Protein AF-A0A2V9MBX3-F1 (afdb_monomer_lite)

Sequence (116 aa):
MAQDSFNRALDRGRSTFDRPHRFSTNFVYELPYYRSQAGLAGHALGGWQVSSFLTLQSGSPFSALNGSDPAGVLAGIDGLVGNSIRPNVNTSLDLSHMSLEEILAAGGRSLFSTLP

pLDDT: mean 80.71, std 8.73, range [48.0, 95.44]

Structure (mmCIF, N/CA/C/O backbone):
data_AF-A0A2V9MBX3-F1
#
_entry.id   AF-A0A2V9MBX3-F1
#
loop_
_atom_site.group_PDB
_atom_site.id
_atom_site.type_symbol
_atom_site.label_atom_id
_atom_site.label_alt_id
_atom_site.label_comp_id
_atom_site.label_asym_id
_atom_site.label_entity_id
_atom_site.label_seq_id
_atom_site.pdbx_PDB_ins_code
_atom_site.Cartn_x
_atom_site.Cartn_y
_atom_site.Cartn_z
_atom_site.occupancy
_atom_site.B_iso_or_equiv
_atom_site.auth_seq_id
_atom_site.auth_comp_id
_atom_site.auth_asym_id
_atom_site.auth_atom_id
_atom_site.pdbx_PDB_model_num
ATOM 1 N N . MET A 1 1 ? 0.156 5.137 -15.628 1.00 51.34 1 MET A N 1
ATOM 2 C CA . MET A 1 1 ? 1.494 5.271 -16.241 1.00 51.34 1 MET A CA 1
ATOM 3 C C . MET A 1 1 ? 1.701 4.012 -17.049 1.00 51.34 1 MET A C 1
ATOM 5 O O . MET A 1 1 ? 1.445 2.950 -16.486 1.00 51.34 1 MET A O 1
ATOM 9 N N . ALA A 1 2 ? 2.057 4.129 -18.323 1.00 57.81 2 ALA A N 1
ATOM 10 C CA . ALA A 1 2 ? 2.312 2.961 -19.153 1.00 57.81 2 ALA A CA 1
ATOM 11 C C . ALA A 1 2 ? 3.620 2.276 -18.709 1.00 57.81 2 ALA A C 1
ATOM 13 O O . ALA A 1 2 ? 4.579 2.974 -18.383 1.00 57.81 2 ALA A O 1
ATOM 14 N N . GLN A 1 3 ? 3.636 0.946 -18.604 1.00 66.94 3 GLN A N 1
ATOM 15 C CA . GLN A 1 3 ? 4.838 0.135 -18.389 1.00 66.94 3 GLN A CA 1
ATOM 16 C C . GLN A 1 3 ? 5.648 -0.006 -19.676 1.00 66.94 3 GLN A C 1
ATOM 18 O O . GLN A 1 3 ? 6.870 0.009 -19.614 1.00 66.94 3 GLN A O 1
ATOM 23 N N . ASP A 1 4 ? 4.969 -0.125 -20.815 1.00 69.69 4 ASP A N 1
ATOM 24 C CA . ASP A 1 4 ? 5.580 -0.235 -22.135 1.00 69.69 4 ASP A CA 1
ATOM 25 C C . ASP A 1 4 ? 4.748 0.584 -23.128 1.00 69.69 4 ASP A C 1
ATOM 27 O O . ASP A 1 4 ? 3.585 0.272 -23.397 1.00 69.69 4 ASP A O 1
ATOM 31 N N . SER A 1 5 ? 5.349 1.639 -23.682 1.00 72.19 5 SER A N 1
ATOM 32 C CA . SER A 1 5 ? 4.705 2.520 -24.663 1.00 72.19 5 SER A CA 1
ATOM 33 C C . SER A 1 5 ? 4.269 1.783 -25.934 1.00 72.19 5 SER A C 1
ATOM 35 O O . SER A 1 5 ? 3.356 2.242 -26.623 1.00 72.19 5 SER A O 1
ATOM 37 N N . PHE A 1 6 ? 4.887 0.638 -26.228 1.00 75.75 6 PHE A N 1
ATOM 38 C CA . PHE A 1 6 ? 4.607 -0.186 -27.397 1.00 75.75 6 PHE A CA 1
ATOM 39 C C . PHE A 1 6 ? 3.660 -1.355 -27.083 1.00 75.75 6 PHE A C 1
ATOM 41 O O . PHE A 1 6 ? 3.101 -1.954 -28.003 1.00 75.75 6 PHE A O 1
ATOM 48 N N . ASN A 1 7 ? 3.386 -1.645 -25.802 1.00 74.38 7 ASN A N 1
ATOM 49 C CA . ASN A 1 7 ? 2.517 -2.748 -25.390 1.00 74.38 7 ASN A CA 1
ATOM 50 C C . ASN A 1 7 ? 1.523 -2.368 -24.280 1.00 74.38 7 ASN A C 1
ATOM 52 O O . ASN A 1 7 ? 1.705 -2.643 -23.093 1.00 74.38 7 ASN A O 1
ATOM 56 N N . ARG A 1 8 ? 0.357 -1.870 -24.707 1.00 78.00 8 ARG A N 1
ATOM 57 C CA . ARG A 1 8 ? -0.767 -1.507 -23.824 1.00 78.00 8 ARG A CA 1
ATOM 58 C C . ARG A 1 8 ? -1.255 -2.654 -22.930 1.00 78.00 8 ARG A C 1
ATOM 60 O O . ARG A 1 8 ? -1.856 -2.401 -21.886 1.00 78.00 8 ARG A O 1
ATOM 67 N N . ALA A 1 9 ? -1.067 -3.917 -23.318 1.00 80.19 9 ALA A N 1
ATOM 68 C CA . ALA A 1 9 ? -1.544 -5.036 -22.505 1.00 80.19 9 ALA A CA 1
ATOM 69 C C . ALA A 1 9 ? -0.814 -5.129 -21.152 1.00 80.19 9 ALA A C 1
ATOM 71 O O . ALA A 1 9 ? -1.399 -5.655 -20.199 1.00 80.19 9 ALA A O 1
ATOM 72 N N . LEU A 1 10 ? 0.405 -4.579 -21.070 1.00 73.75 10 LEU A N 1
ATOM 73 C CA . LEU A 1 10 ? 1.257 -4.546 -19.879 1.00 73.75 10 LEU A CA 1
ATOM 74 C C . LEU A 1 10 ? 0.928 -3.388 -18.920 1.00 73.75 10 LEU A C 1
ATOM 76 O O . LEU A 1 10 ? 1.378 -3.380 -17.778 1.00 73.75 10 LEU A O 1
ATOM 80 N N . ASP A 1 11 ? 0.056 -2.459 -19.315 1.00 76.12 11 ASP A N 1
ATOM 81 C CA . ASP A 1 11 ? -0.295 -1.276 -18.512 1.00 76.12 11 ASP A CA 1
ATOM 82 C C . ASP A 1 11 ? -1.337 -1.542 -17.419 1.00 76.12 11 ASP A C 1
ATOM 84 O O . ASP A 1 11 ? -1.882 -0.619 -16.806 1.00 76.12 11 ASP A O 1
ATOM 88 N N . ARG A 1 12 ? -1.646 -2.812 -17.157 1.00 78.25 12 ARG A N 1
ATOM 89 C CA . ARG A 1 12 ? -2.604 -3.193 -16.122 1.00 78.25 12 ARG A CA 1
ATOM 90 C C . ARG A 1 12 ? -1.899 -3.317 -14.778 1.00 78.25 12 ARG A C 1
ATOM 92 O O . ARG A 1 12 ? -0.894 -4.004 -14.637 1.00 78.25 12 ARG A O 1
ATOM 99 N N . GLY A 1 13 ? -2.469 -2.679 -13.764 1.00 78.62 13 GLY A N 1
ATOM 100 C CA . GLY A 1 13 ? -1.993 -2.754 -12.389 1.00 78.62 13 GLY A CA 1
ATOM 101 C C . GLY A 1 13 ? -3.151 -2.677 -11.406 1.00 78.62 13 GLY A C 1
ATOM 102 O O . GLY A 1 13 ? -4.266 -2.291 -11.765 1.00 78.62 13 GLY A O 1
ATOM 103 N N . ARG A 1 14 ? -2.887 -3.046 -10.150 1.00 79.94 14 ARG A N 1
ATOM 104 C CA . ARG A 1 14 ? -3.854 -2.838 -9.071 1.00 79.94 14 ARG A CA 1
ATOM 105 C C . ARG A 1 14 ? -4.087 -1.342 -8.881 1.00 79.94 14 ARG A C 1
ATOM 107 O O . ARG A 1 14 ? -3.144 -0.552 -8.881 1.00 79.94 14 ARG A O 1
ATOM 114 N N . SER A 1 15 ? -5.353 -0.971 -8.727 1.00 80.12 15 SER A N 1
ATOM 115 C CA . SER A 1 15 ? -5.744 0.410 -8.455 1.00 80.12 15 SER A CA 1
ATOM 116 C C . SER A 1 15 ? -5.121 0.895 -7.145 1.00 80.12 15 SER A C 1
ATOM 118 O O . SER A 1 15 ? -5.012 0.138 -6.185 1.00 80.12 15 SER A O 1
ATOM 120 N N . THR A 1 16 ? -4.775 2.177 -7.057 1.00 77.25 16 THR A N 1
ATOM 121 C CA . THR A 1 16 ? -4.289 2.800 -5.811 1.00 77.25 16 THR A CA 1
ATOM 122 C C . THR A 1 16 ? -5.351 2.797 -4.700 1.00 77.25 16 THR A C 1
ATOM 124 O O . THR A 1 16 ? -5.028 2.911 -3.516 1.00 77.25 16 THR A O 1
ATOM 127 N N . PHE A 1 17 ? -6.623 2.636 -5.075 1.00 79.06 17 PHE A N 1
ATOM 128 C CA . PHE A 1 17 ? -7.751 2.494 -4.151 1.00 79.06 17 PHE A CA 1
ATOM 129 C C . PHE A 1 17 ? -7.997 1.052 -3.707 1.00 79.06 17 PHE A C 1
ATOM 131 O O . PHE A 1 17 ? -8.850 0.811 -2.856 1.00 79.06 17 PHE A O 1
ATOM 138 N N . ASP A 1 18 ? -7.259 0.094 -4.261 1.00 82.56 18 ASP A N 1
ATOM 139 C CA . ASP A 1 18 ? -7.333 -1.289 -3.825 1.00 82.56 18 ASP A CA 1
ATOM 140 C C . ASP A 1 18 ? -6.690 -1.425 -2.438 1.00 82.56 18 ASP A C 1
ATOM 142 O O . ASP A 1 18 ? -5.506 -1.144 -2.239 1.00 82.56 18 ASP A O 1
ATOM 146 N N . ARG A 1 19 ? -7.496 -1.827 -1.457 1.00 84.81 19 ARG A N 1
ATOM 147 C CA . ARG A 1 19 ? -7.072 -2.094 -0.080 1.00 84.81 19 ARG A CA 1
ATOM 148 C C . ARG A 1 19 ? -7.436 -3.541 0.243 1.00 84.81 19 ARG A C 1
ATOM 150 O O . ARG A 1 19 ? -8.551 -3.794 0.703 1.00 84.81 19 ARG A O 1
ATOM 157 N N . PRO A 1 20 ? -6.539 -4.505 -0.024 1.00 82.69 20 PRO A N 1
ATOM 158 C CA . PRO A 1 20 ? -6.817 -5.900 0.284 1.00 82.69 20 PRO A CA 1
ATOM 159 C C . PRO A 1 20 ? -6.919 -6.106 1.803 1.00 82.69 20 PRO A C 1
ATOM 161 O O . PRO A 1 20 ? -6.276 -5.403 2.579 1.00 82.69 20 PRO A O 1
ATOM 164 N N . HIS A 1 21 ? -7.729 -7.077 2.228 1.00 85.12 21 HIS A N 1
ATOM 165 C CA . HIS A 1 21 ? -7.900 -7.485 3.632 1.00 85.12 21 HIS A CA 1
ATOM 166 C C . HIS A 1 21 ? -8.121 -6.307 4.592 1.00 85.12 21 HIS A C 1
ATOM 168 O O . HIS A 1 21 ? -7.209 -5.865 5.294 1.00 85.12 21 HIS A O 1
ATOM 174 N N . ARG A 1 22 ? -9.355 -5.799 4.623 1.00 90.69 22 ARG A N 1
ATOM 175 C CA . ARG A 1 22 ? -9.790 -4.788 5.587 1.00 90.69 22 ARG A CA 1
ATOM 176 C C . ARG A 1 22 ? -10.728 -5.427 6.601 1.00 90.69 22 ARG A C 1
ATOM 178 O O . ARG A 1 22 ? -11.813 -5.876 6.248 1.00 90.69 22 ARG A O 1
ATOM 185 N N . PHE A 1 23 ? -10.312 -5.422 7.858 1.00 91.62 23 PHE A N 1
ATOM 186 C CA . PHE A 1 23 ? -11.119 -5.828 8.995 1.00 91.62 23 PHE A CA 1
ATOM 187 C C . PHE A 1 23 ? -11.409 -4.602 9.857 1.00 91.62 23 PHE A C 1
ATOM 189 O O . PHE A 1 23 ? -10.498 -3.876 10.255 1.00 91.62 23 PHE A O 1
ATOM 196 N N . SER A 1 24 ? -12.685 -4.351 10.126 1.00 94.44 24 SER A N 1
ATOM 197 C CA . SER A 1 24 ? -13.121 -3.261 10.992 1.00 94.44 24 SER A CA 1
ATOM 198 C C . SER A 1 24 ? -14.078 -3.823 12.025 1.00 94.44 24 SER A C 1
ATOM 200 O O . SER A 1 24 ? -15.012 -4.542 11.675 1.00 94.44 24 SER A O 1
ATOM 202 N N . THR A 1 25 ? -13.816 -3.521 13.292 1.00 94.12 25 THR A N 1
ATOM 203 C CA . THR A 1 25 ? -14.637 -3.972 14.409 1.00 94.12 25 THR A CA 1
ATOM 204 C C . THR A 1 25 ? -14.877 -2.837 15.391 1.00 94.12 25 THR A C 1
ATOM 206 O O . THR A 1 25 ? -14.033 -1.954 15.590 1.00 94.12 25 THR A O 1
ATOM 209 N N . ASN A 1 26 ? -16.054 -2.873 15.998 1.00 95.44 26 ASN A N 1
ATOM 210 C CA . ASN A 1 26 ? -16.478 -1.955 17.031 1.00 95.44 26 ASN A CA 1
ATOM 211 C C . ASN A 1 26 ? -16.978 -2.778 18.216 1.00 95.44 26 ASN A C 1
ATOM 213 O O . ASN A 1 26 ? -17.790 -3.686 18.048 1.00 95.44 26 ASN A O 1
ATOM 217 N N . PHE A 1 27 ? -16.461 -2.470 19.398 1.00 92.69 27 PHE A N 1
ATOM 218 C CA . PHE A 1 27 ? -16.848 -3.120 20.637 1.00 92.69 27 PHE A CA 1
ATOM 219 C C . PHE A 1 27 ? -17.398 -2.071 21.582 1.00 92.69 27 PHE A C 1
ATOM 221 O O . PHE A 1 27 ? -16.746 -1.063 21.851 1.00 92.69 27 PHE A O 1
ATOM 228 N N . VAL A 1 28 ? -18.585 -2.340 22.106 1.00 93.44 28 VAL A N 1
ATOM 229 C CA . VAL A 1 28 ? -19.197 -1.554 23.167 1.00 93.44 28 VAL A CA 1
ATOM 230 C C . VAL A 1 28 ? -19.527 -2.510 24.297 1.00 93.44 28 VAL A C 1
ATOM 232 O O . VAL A 1 28 ? -20.240 -3.491 24.094 1.00 93.44 28 VAL A O 1
ATOM 235 N N . TYR A 1 29 ? -18.976 -2.239 25.475 1.00 90.31 29 TYR A N 1
ATOM 236 C CA . TYR A 1 29 ? -19.223 -3.023 26.672 1.00 90.31 29 TYR A CA 1
ATOM 237 C C . TYR A 1 29 ? -19.657 -2.114 27.815 1.00 90.31 29 TYR A C 1
ATOM 239 O O . TYR A 1 29 ? -18.906 -1.255 28.280 1.00 90.31 29 TYR A O 1
ATOM 247 N N . GLU A 1 30 ? -20.882 -2.325 28.276 1.00 89.31 30 GLU A N 1
ATOM 248 C CA . GLU A 1 30 ? -21.408 -1.696 29.480 1.00 89.31 30 GLU A CA 1
ATOM 249 C C . GLU A 1 30 ? -20.972 -2.506 30.699 1.00 89.31 30 GLU A C 1
ATOM 251 O O . GLU A 1 30 ? -21.251 -3.707 30.796 1.00 89.31 30 GLU A O 1
ATOM 256 N N . LEU A 1 31 ? -20.295 -1.861 31.651 1.00 87.44 31 LEU A N 1
ATOM 257 C CA . LEU A 1 31 ? -19.870 -2.556 32.858 1.00 87.44 31 LEU A CA 1
ATOM 258 C C . LEU A 1 31 ? -21.100 -2.995 33.678 1.00 87.44 31 LEU A C 1
ATOM 260 O O . LEU A 1 31 ? -22.027 -2.212 33.889 1.00 87.44 31 LEU A O 1
ATOM 264 N N . PRO A 1 32 ? -21.134 -4.242 34.186 1.00 79.00 32 PRO A N 1
ATOM 265 C CA . PRO A 1 32 ? -22.294 -4.762 34.910 1.00 79.00 32 PRO A CA 1
ATOM 266 C C . PRO A 1 32 ? -22.403 -4.258 36.361 1.00 79.00 32 PRO A C 1
ATOM 268 O O . PRO A 1 32 ? -23.340 -4.631 37.065 1.00 79.00 32 PRO A O 1
ATOM 271 N N . TYR A 1 33 ? -21.471 -3.425 36.828 1.00 82.94 33 TYR A N 1
ATOM 272 C CA . TYR A 1 33 ? -21.421 -2.956 38.213 1.00 82.94 33 TYR A CA 1
ATOM 273 C C . TYR A 1 33 ? -22.332 -1.743 38.444 1.00 82.94 33 TYR A C 1
ATOM 275 O O . TYR A 1 33 ? -22.464 -0.877 37.584 1.00 82.94 33 TYR A O 1
ATOM 283 N N . TYR A 1 34 ? -22.964 -1.686 39.622 1.00 80.81 34 TYR A N 1
ATOM 284 C CA . TYR A 1 34 ? -23.787 -0.558 40.084 1.00 80.81 34 TYR A CA 1
ATOM 285 C C . TYR A 1 34 ? -24.880 -0.088 39.106 1.00 80.81 34 TYR A C 1
ATOM 287 O O . TYR A 1 34 ? -25.211 1.095 39.057 1.00 80.81 34 TYR A O 1
ATOM 295 N N . ARG A 1 35 ? -25.501 -1.010 38.355 1.00 76.75 35 ARG A N 1
ATOM 296 C CA . ARG A 1 35 ? -26.560 -0.675 37.381 1.00 76.75 35 ARG A CA 1
ATOM 297 C C . ARG A 1 35 ? -27.757 0.065 37.980 1.00 76.75 35 ARG A C 1
ATOM 299 O O . ARG A 1 35 ? -28.330 0.915 37.313 1.00 76.75 35 ARG A O 1
ATOM 306 N N . SER A 1 36 ? -28.125 -0.240 39.225 1.00 81.31 36 SER A N 1
ATOM 307 C CA . SER A 1 36 ? -29.211 0.453 39.934 1.00 81.31 36 SER A CA 1
ATOM 308 C C . SER A 1 36 ? -28.824 1.852 40.423 1.00 81.31 36 SER A C 1
ATOM 310 O O . SER A 1 36 ? -29.689 2.571 40.912 1.00 81.31 36 SER A O 1
ATOM 312 N N . GLN A 1 37 ? -27.536 2.211 40.332 1.00 79.62 37 GLN A N 1
ATOM 313 C CA . GLN A 1 37 ? -26.941 3.466 40.797 1.00 79.62 37 GLN A CA 1
ATOM 314 C C . GLN A 1 37 ? -27.343 3.868 42.227 1.00 79.62 37 GLN A C 1
ATOM 316 O O . GLN A 1 37 ? -27.346 5.042 42.573 1.00 79.62 37 GLN A O 1
ATOM 321 N N . ALA A 1 38 ? -27.679 2.899 43.081 1.00 82.06 38 ALA A N 1
ATOM 322 C CA . ALA A 1 38 ? -28.177 3.183 44.419 1.00 82.06 38 ALA A CA 1
ATOM 323 C C . ALA A 1 38 ? -27.054 3.656 45.361 1.00 82.06 38 ALA A C 1
ATOM 325 O O . ALA A 1 38 ? -25.999 3.025 45.468 1.00 82.06 38 ALA A O 1
ATOM 326 N N . GLY A 1 39 ? -27.317 4.744 46.088 1.00 84.25 39 GLY A N 1
ATOM 327 C CA . GLY A 1 39 ? -26.381 5.338 47.044 1.00 84.25 39 GLY A CA 1
ATOM 328 C C . GLY A 1 39 ? -25.214 6.090 46.3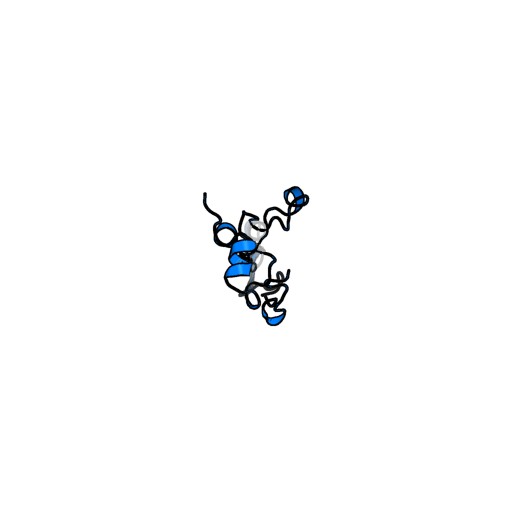89 1.00 84.25 39 GLY A C 1
ATOM 329 O O . GLY A 1 39 ? -25.034 6.089 45.174 1.00 84.25 39 GLY A O 1
ATOM 330 N N . LEU A 1 40 ? -24.390 6.738 47.219 1.00 82.75 40 LEU A N 1
ATOM 331 C CA . LEU A 1 40 ? -23.264 7.577 46.775 1.00 82.75 40 LEU A CA 1
ATOM 332 C C . LEU A 1 40 ? -22.265 6.823 45.880 1.00 82.75 40 LEU A C 1
ATOM 334 O O . LEU A 1 40 ? -21.836 7.346 44.855 1.00 82.75 40 LEU A 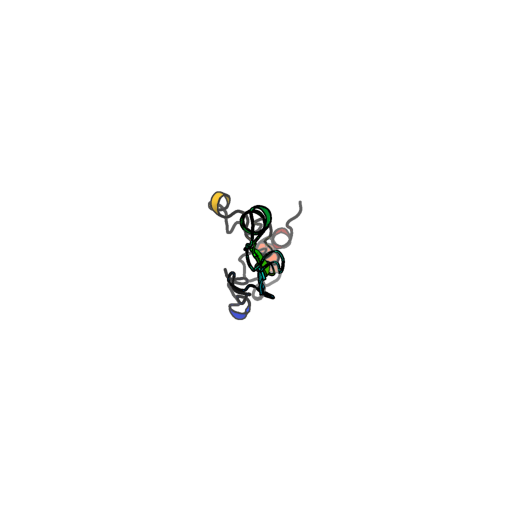O 1
ATOM 338 N N . ALA A 1 41 ? -21.934 5.577 46.232 1.00 80.25 41 ALA A N 1
ATOM 339 C CA . ALA A 1 41 ? -21.034 4.745 45.435 1.00 80.25 41 ALA A CA 1
ATOM 340 C C . ALA A 1 41 ? -21.663 4.304 44.101 1.00 80.25 41 ALA A C 1
ATOM 342 O O . ALA A 1 41 ? -20.970 4.257 43.088 1.00 80.25 41 ALA A O 1
ATOM 343 N N . GLY A 1 42 ? -22.973 4.028 44.080 1.00 80.75 42 GLY A N 1
ATOM 344 C CA . GLY A 1 42 ? -23.682 3.616 42.871 1.00 80.75 42 GLY A CA 1
ATOM 345 C C . GLY A 1 42 ? -23.800 4.728 41.830 1.00 80.75 42 GLY A C 1
ATOM 346 O O . GLY A 1 42 ? -23.660 4.457 40.643 1.00 80.75 42 GLY A O 1
ATOM 347 N N . HIS A 1 43 ? -23.982 5.977 42.263 1.00 81.00 43 HIS A N 1
ATOM 348 C CA . HIS A 1 43 ? -23.973 7.135 41.365 1.00 81.00 43 HIS A CA 1
ATOM 349 C C . HIS A 1 43 ? -22.574 7.492 40.847 1.00 81.00 43 HIS A C 1
ATOM 351 O O . HIS A 1 43 ? -22.444 7.951 39.718 1.00 81.00 43 HIS A O 1
ATOM 357 N N . ALA A 1 44 ? -21.525 7.281 41.646 1.00 81.06 44 ALA A N 1
ATOM 358 C CA . ALA A 1 44 ? -20.152 7.577 41.230 1.00 81.06 44 ALA A CA 1
ATOM 359 C C . ALA A 1 44 ? -19.555 6.499 40.304 1.00 81.06 44 ALA A C 1
ATOM 361 O O . ALA A 1 44 ? -18.760 6.802 39.415 1.00 81.06 44 ALA A O 1
ATOM 362 N N . LEU A 1 45 ? -19.915 5.230 40.517 1.00 82.62 45 LEU A N 1
ATOM 363 C CA . LEU A 1 45 ? -19.302 4.078 39.845 1.00 82.62 45 LEU A CA 1
ATOM 364 C C . LEU A 1 45 ? -20.261 3.316 38.915 1.00 82.62 45 LEU A C 1
ATOM 366 O O . LEU A 1 45 ? -19.867 2.300 38.345 1.00 82.62 45 LEU A O 1
ATOM 370 N N . GLY A 1 46 ? -21.505 3.768 38.759 1.00 86.69 46 GLY A N 1
ATOM 371 C CA . GLY A 1 46 ? -22.496 3.166 37.865 1.00 86.69 46 GLY A CA 1
ATOM 372 C C . GLY A 1 46 ? -22.563 3.840 36.495 1.00 86.69 46 GLY A C 1
ATOM 373 O O . GLY A 1 46 ? -22.173 4.991 36.329 1.00 86.69 46 GLY A O 1
ATOM 374 N N . GLY A 1 47 ? -23.066 3.109 35.496 1.00 84.44 47 GLY A N 1
ATOM 375 C CA . GLY A 1 47 ? -23.306 3.643 34.145 1.00 84.44 47 GLY A CA 1
ATOM 376 C C . GLY A 1 47 ? -22.067 3.766 33.252 1.00 84.44 47 GLY A C 1
ATOM 377 O O . GLY A 1 47 ? -22.145 4.355 32.178 1.00 84.44 47 GLY A O 1
ATOM 378 N N . TRP A 1 48 ? -20.926 3.212 33.665 1.00 88.25 48 TRP A N 1
ATOM 379 C CA . TRP A 1 48 ? -19.714 3.231 32.851 1.00 88.25 48 TRP A CA 1
ATOM 380 C C . TRP A 1 48 ? -19.830 2.308 31.634 1.00 88.25 48 TRP A C 1
ATOM 382 O O . TRP A 1 48 ? -20.222 1.142 31.738 1.00 88.25 48 TRP A O 1
ATOM 392 N N . GLN A 1 49 ? -19.403 2.824 30.485 1.00 89.75 49 GLN A N 1
ATOM 393 C CA . GLN A 1 49 ? -19.327 2.101 29.223 1.00 89.75 49 GLN A CA 1
ATOM 394 C C . GLN A 1 49 ? -17.923 2.246 28.644 1.00 89.75 49 GLN A C 1
ATOM 396 O O . GLN A 1 49 ? -17.387 3.349 28.539 1.00 89.75 49 GLN A O 1
ATOM 401 N N . VAL A 1 50 ? -17.344 1.127 28.222 1.00 91.38 50 VAL A N 1
ATOM 402 C CA . VAL A 1 50 ? -16.087 1.099 27.479 1.00 91.38 50 VAL A CA 1
ATOM 403 C C . VAL A 1 50 ? -16.414 0.865 26.017 1.00 91.38 50 VAL A C 1
ATOM 405 O O . VAL A 1 50 ? -17.111 -0.085 25.667 1.00 91.38 50 VAL A O 1
ATOM 408 N N . SER A 1 51 ? -15.907 1.746 25.162 1.00 93.69 51 SER A N 1
ATOM 409 C CA . SER A 1 51 ? -16.079 1.642 23.716 1.00 93.69 51 SER A CA 1
ATOM 410 C C . SER A 1 51 ? -14.713 1.556 23.050 1.00 93.69 51 SER A C 1
ATOM 412 O O . SER A 1 51 ? -13.764 2.222 23.461 1.00 93.69 51 SER A O 1
ATOM 414 N N . SER A 1 52 ? -14.588 0.714 22.034 1.00 90.94 52 SER A N 1
ATOM 415 C CA . SER A 1 52 ? -13.348 0.517 21.288 1.00 90.94 52 SER A CA 1
ATOM 416 C C . SER A 1 52 ? -13.642 0.378 19.804 1.00 90.94 52 SER A C 1
ATOM 418 O O . SER A 1 52 ? -14.572 -0.318 19.400 1.00 90.94 52 SER A O 1
ATOM 420 N N . PHE A 1 53 ? -12.821 1.027 18.984 1.00 95.12 53 PHE A N 1
ATOM 421 C CA . PHE A 1 53 ? -12.845 0.896 17.534 1.00 95.12 53 PHE A CA 1
ATOM 422 C C . PHE A 1 53 ? -11.477 0.394 17.073 1.00 95.12 53 PHE A C 1
ATOM 424 O O . PHE A 1 53 ? -10.445 0.924 17.481 1.00 95.12 53 PHE A O 1
ATOM 431 N N . LEU A 1 54 ? -11.457 -0.636 16.230 1.00 94.50 54 LEU A N 1
ATOM 432 C CA . LEU A 1 54 ? -10.221 -1.196 15.691 1.00 94.50 54 LEU A CA 1
ATOM 433 C C . LEU A 1 54 ? -10.379 -1.406 14.190 1.00 94.50 54 LEU A C 1
ATOM 435 O O . LEU A 1 54 ? -11.342 -2.019 13.729 1.00 94.50 54 LEU A O 1
ATOM 439 N N . THR A 1 55 ? -9.417 -0.899 13.423 1.00 93.19 55 THR A N 1
ATOM 440 C CA . THR A 1 55 ? -9.334 -1.139 11.981 1.00 93.19 55 THR A CA 1
ATOM 441 C C . THR A 1 55 ? -7.961 -1.689 11.646 1.00 93.19 55 THR A C 1
ATOM 443 O O . THR A 1 55 ? -6.949 -1.033 11.876 1.00 93.19 55 THR A O 1
ATOM 446 N N . LEU A 1 56 ? -7.945 -2.889 11.079 1.00 91.50 56 LEU A N 1
ATOM 447 C CA . LEU A 1 56 ? -6.762 -3.540 10.536 1.00 91.50 56 LEU A CA 1
ATOM 448 C C . LEU A 1 56 ? -6.930 -3.578 9.019 1.00 91.50 56 LEU A C 1
ATOM 450 O O . LEU A 1 56 ? -7.933 -4.079 8.514 1.00 91.50 56 LEU A O 1
ATOM 454 N N . GLN A 1 57 ? -5.981 -3.012 8.282 1.00 90.44 57 GLN A N 1
ATOM 455 C CA . GLN A 1 57 ? -6.036 -2.977 6.823 1.00 90.44 57 GLN A CA 1
ATOM 456 C C . GLN A 1 57 ? -4.655 -3.204 6.225 1.00 90.44 57 GLN A C 1
ATOM 458 O O . GLN A 1 57 ? -3.658 -2.740 6.782 1.00 90.44 57 GLN A O 1
ATOM 463 N N . SER A 1 58 ? -4.599 -3.883 5.079 1.00 88.06 58 SER A N 1
ATOM 464 C CA . SER A 1 58 ? -3.343 -3.990 4.336 1.00 88.06 58 SER A CA 1
ATOM 465 C C . SER A 1 58 ? -2.970 -2.652 3.697 1.00 88.06 58 SER A C 1
ATOM 467 O O . SER A 1 58 ? -3.818 -1.791 3.433 1.00 88.06 58 SER A O 1
ATOM 469 N N . GLY A 1 59 ? -1.675 -2.488 3.427 1.00 81.44 59 GLY A N 1
ATOM 470 C CA . GLY A 1 59 ? -1.140 -1.321 2.732 1.00 81.44 59 GLY A CA 1
ATOM 471 C C . GLY A 1 59 ? -1.643 -1.188 1.291 1.00 81.44 59 GLY A C 1
ATOM 472 O O . GLY A 1 59 ? -2.246 -2.102 0.725 1.00 81.44 59 GLY A O 1
ATOM 473 N N . SER A 1 60 ? -1.397 -0.021 0.691 1.00 83.12 60 SER A N 1
ATOM 474 C CA . SER A 1 60 ? -1.706 0.190 -0.730 1.00 83.12 60 SER A CA 1
ATOM 475 C C . SER A 1 60 ? -0.709 -0.572 -1.584 1.00 83.12 60 SER A C 1
ATOM 477 O O . SER A 1 60 ? 0.477 -0.595 -1.243 1.00 83.12 60 SER A O 1
ATOM 479 N N . PRO A 1 61 ? -1.146 -1.086 -2.740 1.00 80.94 61 PRO A N 1
ATOM 480 C CA . PRO A 1 61 ? -0.231 -1.468 -3.797 1.00 80.94 61 PRO A CA 1
ATOM 481 C C . PRO A 1 61 ? 0.678 -0.284 -4.148 1.00 80.94 61 PRO A C 1
ATOM 483 O O . PRO A 1 61 ? 0.201 0.838 -4.331 1.00 80.94 61 PRO A O 1
ATOM 486 N N . PHE A 1 62 ? 1.979 -0.540 -4.252 1.00 78.31 62 PHE A N 1
ATOM 487 C CA . PHE A 1 62 ? 2.951 0.406 -4.793 1.00 78.31 62 PHE A CA 1
ATOM 488 C C . PHE A 1 62 ? 3.662 -0.224 -5.991 1.00 78.31 62 PHE A C 1
ATOM 490 O O . PHE A 1 62 ? 3.711 -1.445 -6.131 1.00 78.31 62 PHE A O 1
ATOM 497 N N . SER A 1 63 ? 4.179 0.616 -6.884 1.00 78.75 63 SER A N 1
ATOM 498 C CA . SER A 1 63 ? 5.011 0.178 -8.006 1.00 78.75 63 SER A CA 1
ATOM 499 C C . SER A 1 63 ? 6.467 0.468 -7.680 1.00 78.75 63 SER A C 1
ATOM 501 O O . SER A 1 63 ? 6.777 1.571 -7.234 1.00 78.75 63 SER A O 1
ATOM 503 N N . ALA A 1 64 ? 7.350 -0.502 -7.907 1.00 79.50 64 ALA A N 1
ATOM 504 C CA . ALA A 1 64 ? 8.784 -0.269 -7.812 1.00 79.50 64 ALA A CA 1
ATOM 505 C C . ALA A 1 64 ? 9.238 0.654 -8.952 1.00 79.50 64 ALA A C 1
ATOM 507 O O . ALA A 1 64 ? 8.837 0.472 -10.106 1.00 79.50 64 ALA A O 1
ATOM 508 N N . LEU A 1 65 ? 10.065 1.636 -8.608 1.00 80.12 65 LEU A N 1
ATOM 509 C CA . LEU A 1 65 ? 10.653 2.604 -9.528 1.00 80.12 65 LEU A CA 1
ATOM 510 C C . LEU A 1 65 ? 12.178 2.537 -9.408 1.00 80.12 65 LEU A C 1
ATOM 512 O O . LEU A 1 65 ? 12.710 2.257 -8.334 1.00 80.12 65 LEU A O 1
ATOM 516 N N . ASN A 1 66 ? 12.862 2.767 -10.518 1.00 74.44 66 ASN A N 1
ATOM 517 C CA . ASN A 1 66 ? 14.303 2.904 -10.608 1.00 74.44 66 ASN A CA 1
ATOM 518 C C . ASN A 1 66 ? 14.668 4.371 -10.364 1.00 74.44 66 ASN A C 1
ATOM 520 O O . ASN A 1 66 ? 14.201 5.224 -11.103 1.00 74.44 66 ASN A O 1
ATOM 524 N N . GLY A 1 67 ? 15.518 4.653 -9.372 1.00 75.81 67 GLY A N 1
ATOM 525 C CA . GLY A 1 67 ? 15.969 6.010 -9.027 1.00 75.81 67 GLY A CA 1
ATOM 526 C C . GLY A 1 67 ? 16.949 6.648 -10.023 1.00 75.81 67 GLY A C 1
ATOM 527 O O . GLY A 1 67 ? 17.526 7.695 -9.733 1.00 75.81 67 GLY A O 1
ATOM 528 N N . SER A 1 68 ? 17.148 6.028 -11.184 1.00 77.00 68 SER A N 1
ATOM 529 C CA . SER A 1 68 ? 17.960 6.535 -12.289 1.00 77.00 68 SER A CA 1
ATOM 530 C C . SER A 1 68 ? 17.117 6.645 -13.560 1.00 77.00 68 SER A C 1
ATOM 532 O O . SER A 1 68 ? 16.155 5.896 -13.735 1.00 77.00 68 SER A O 1
ATOM 534 N N . ASP A 1 69 ? 17.483 7.578 -14.440 1.00 77.06 69 ASP A N 1
ATOM 535 C CA . ASP A 1 69 ? 16.869 7.764 -15.758 1.00 77.06 69 ASP A CA 1
ATOM 536 C C . ASP A 1 69 ? 17.918 7.610 -16.872 1.00 77.06 69 ASP A C 1
ATOM 538 O O . ASP A 1 69 ? 18.454 8.601 -17.369 1.00 77.06 69 ASP A O 1
ATOM 542 N N . PRO A 1 70 ? 18.257 6.363 -17.253 1.00 73.62 70 PRO A N 1
ATOM 543 C CA . PRO A 1 70 ? 19.279 6.096 -18.266 1.00 73.62 70 PRO A CA 1
ATOM 544 C C . PRO A 1 70 ? 18.887 6.603 -19.659 1.00 73.62 70 PRO A C 1
ATOM 546 O O . PRO A 1 70 ? 19.753 6.922 -20.468 1.00 73.62 70 PRO A O 1
ATOM 549 N N . ALA A 1 71 ? 17.582 6.684 -19.933 1.00 75.12 71 ALA A N 1
ATOM 550 C CA . ALA A 1 71 ? 17.035 7.113 -21.214 1.00 75.12 71 ALA A CA 1
ATOM 551 C C . ALA A 1 71 ? 16.858 8.640 -21.314 1.00 75.12 71 ALA A C 1
ATOM 553 O O . ALA A 1 71 ? 16.514 9.139 -22.386 1.00 75.12 71 ALA A O 1
ATOM 554 N N . GLY A 1 72 ? 17.062 9.380 -20.216 1.00 78.56 72 GLY A N 1
ATOM 555 C CA . GLY A 1 72 ? 16.902 10.835 -20.155 1.00 78.56 72 GLY A CA 1
ATOM 556 C C . GLY A 1 72 ? 15.476 11.320 -20.433 1.00 78.56 72 GLY A C 1
ATOM 557 O O . GLY A 1 72 ? 15.285 12.462 -20.850 1.00 78.56 72 GLY A O 1
ATOM 558 N N . VAL A 1 73 ? 14.46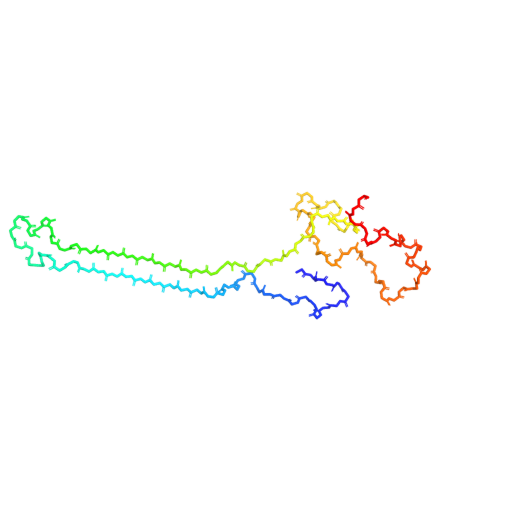7 10.466 -20.245 1.00 77.12 73 VAL A N 1
ATOM 559 C CA . VAL A 1 73 ? 13.063 10.756 -20.591 1.00 77.12 73 VAL A CA 1
ATOM 560 C C . VAL A 1 73 ? 12.450 11.804 -19.657 1.00 77.12 73 VAL A C 1
ATOM 562 O O . VAL A 1 73 ? 11.511 12.504 -20.031 1.00 77.12 73 VAL A O 1
ATOM 565 N N . LEU A 1 74 ? 12.976 11.922 -18.441 1.00 80.25 74 LEU A N 1
ATOM 566 C CA . LEU A 1 74 ? 12.536 12.856 -17.410 1.00 80.25 74 LEU A CA 1
ATOM 567 C C . LEU A 1 74 ? 13.449 14.085 -17.309 1.00 80.25 74 LEU A C 1
ATOM 569 O O . LEU A 1 74 ? 13.234 14.922 -16.431 1.00 80.25 74 LEU A O 1
ATOM 573 N N . ALA A 1 75 ? 14.439 14.227 -18.197 1.00 82.44 75 ALA A N 1
ATOM 574 C CA . ALA A 1 75 ? 15.354 15.362 -18.195 1.00 82.44 75 ALA A CA 1
ATOM 575 C C . ALA A 1 75 ? 14.585 16.694 -18.273 1.00 82.44 75 ALA A C 1
ATOM 577 O O . ALA A 1 75 ? 13.870 16.966 -19.239 1.00 82.44 75 ALA A O 1
ATOM 578 N N . GLY A 1 76 ? 14.729 17.531 -17.241 1.00 83.31 76 GLY A N 1
ATOM 579 C CA . GLY A 1 76 ? 14.058 18.832 -17.149 1.00 83.31 76 GLY A CA 1
ATOM 580 C C . GLY A 1 76 ? 12.737 18.822 -16.372 1.00 83.31 76 GLY A C 1
ATOM 581 O O . GLY A 1 76 ? 12.180 19.890 -16.124 1.00 83.31 76 GLY A O 1
ATOM 582 N N . ILE A 1 77 ? 12.253 17.652 -15.944 1.00 82.88 77 ILE A N 1
ATOM 583 C CA . ILE A 1 77 ? 11.114 17.510 -15.018 1.00 82.88 77 ILE A CA 1
ATOM 584 C C . ILE A 1 77 ? 11.443 16.654 -13.786 1.00 82.88 77 ILE A C 1
ATOM 586 O O . ILE A 1 77 ? 10.632 16.564 -12.864 1.00 82.88 77 ILE A O 1
ATOM 590 N N . ASP A 1 78 ? 12.632 16.058 -13.736 1.00 82.31 78 ASP A N 1
ATOM 591 C CA . ASP A 1 78 ? 13.132 15.174 -12.682 1.00 82.31 78 ASP A CA 1
ATOM 592 C C . ASP A 1 78 ? 13.080 15.811 -11.283 1.00 82.31 78 ASP A C 1
ATOM 594 O O . ASP A 1 78 ? 12.745 15.134 -10.313 1.00 82.31 78 ASP A O 1
ATOM 598 N N . GLY A 1 79 ? 13.270 17.130 -11.170 1.00 80.75 79 GLY A N 1
ATOM 599 C CA . GLY A 1 79 ? 13.113 17.856 -9.903 1.00 80.75 79 GLY A CA 1
ATOM 600 C C . GLY A 1 79 ? 11.685 17.863 -9.331 1.00 80.75 79 GLY A C 1
ATOM 601 O O . GLY A 1 79 ? 11.513 18.070 -8.131 1.00 80.75 79 GLY A O 1
ATOM 602 N N . LEU A 1 80 ? 10.660 17.626 -10.159 1.00 82.75 80 LEU A N 1
ATOM 603 C CA . LEU A 1 80 ? 9.250 17.582 -9.747 1.00 82.75 80 LEU A CA 1
ATOM 604 C C . LEU A 1 80 ? 8.752 16.150 -9.518 1.00 82.75 80 LEU A C 1
ATOM 606 O O . LEU A 1 80 ? 7.959 15.913 -8.608 1.00 82.75 80 LEU A O 1
ATOM 610 N N . VAL A 1 81 ? 9.180 15.205 -10.359 1.00 77.88 81 VAL A N 1
ATOM 611 C CA . VAL A 1 81 ? 8.648 13.829 -10.367 1.00 77.88 81 VAL A CA 1
ATOM 612 C C . VAL A 1 81 ? 9.635 12.775 -9.858 1.00 77.88 81 VAL A C 1
ATOM 614 O O . VAL A 1 81 ? 9.257 11.611 -9.700 1.00 77.88 81 VAL A O 1
ATOM 617 N N . GLY A 1 82 ? 10.882 13.164 -9.581 1.00 78.88 82 GLY A N 1
ATOM 618 C CA . GLY A 1 82 ? 11.995 12.247 -9.350 1.00 78.88 82 GLY A CA 1
ATOM 619 C C . GLY A 1 82 ? 12.320 11.415 -10.591 1.00 78.88 82 GLY A C 1
ATOM 620 O O . GLY A 1 82 ? 11.587 11.415 -11.581 1.00 78.88 82 GLY A O 1
ATOM 621 N N . ASN A 1 83 ? 13.385 10.622 -10.522 1.00 78.12 83 ASN A N 1
ATOM 622 C CA . ASN A 1 83 ? 13.610 9.567 -11.506 1.00 78.12 83 ASN A CA 1
ATOM 623 C C . ASN A 1 83 ? 12.623 8.431 -11.220 1.00 78.12 83 ASN A C 1
ATOM 625 O O . ASN A 1 83 ? 12.916 7.500 -10.482 1.00 78.12 83 ASN A O 1
ATOM 629 N N . SER A 1 84 ? 11.401 8.563 -11.730 1.00 77.19 84 SER A N 1
ATOM 630 C CA . SER A 1 84 ? 10.296 7.620 -11.527 1.00 77.19 84 SER A CA 1
ATOM 631 C C . SER A 1 84 ? 10.159 6.659 -12.716 1.00 77.19 84 SER A C 1
ATOM 633 O O . SER A 1 84 ? 9.060 6.430 -13.228 1.00 77.19 84 SER A O 1
ATOM 635 N N . ILE A 1 85 ? 11.283 6.104 -13.180 1.00 76.56 85 ILE A N 1
ATOM 636 C CA . ILE A 1 85 ? 11.351 5.173 -14.319 1.00 76.56 85 ILE A CA 1
ATOM 637 C C . ILE A 1 85 ? 11.057 3.743 -13.837 1.00 76.56 85 ILE A C 1
ATOM 639 O O . ILE A 1 85 ? 11.317 3.398 -12.687 1.00 76.56 85 ILE A O 1
ATOM 643 N N . ARG A 1 86 ? 10.479 2.871 -14.672 1.00 75.50 86 ARG A N 1
ATOM 644 C CA . ARG A 1 86 ? 10.291 1.452 -14.308 1.00 75.50 86 ARG A CA 1
ATOM 645 C C . ARG A 1 86 ? 11.622 0.692 -14.407 1.00 75.50 86 ARG A C 1
ATOM 647 O O . ARG A 1 86 ? 12.344 0.904 -15.372 1.00 75.50 86 ARG A O 1
ATOM 654 N N . PRO A 1 87 ? 11.923 -0.259 -13.502 1.00 72.50 87 PRO A N 1
ATOM 655 C CA . PRO A 1 87 ? 13.181 -1.012 -13.553 1.00 72.50 87 PRO A CA 1
ATOM 656 C C . PRO A 1 87 ? 13.440 -1.814 -14.838 1.00 72.50 87 PRO A C 1
ATOM 658 O O . PRO A 1 87 ? 14.582 -2.185 -15.073 1.00 72.50 87 PRO A O 1
ATOM 661 N N . ASN A 1 88 ? 12.415 -2.114 -15.648 1.00 73.06 88 ASN A N 1
ATOM 662 C CA . ASN A 1 88 ? 12.588 -2.849 -16.908 1.00 73.06 88 ASN A CA 1
ATOM 663 C C . ASN A 1 88 ? 12.690 -1.948 -18.156 1.00 73.06 88 ASN A C 1
ATOM 665 O O . ASN A 1 88 ? 12.837 -2.483 -19.251 1.00 73.06 88 ASN A O 1
ATOM 669 N N . VAL A 1 89 ? 12.599 -0.621 -18.011 1.00 72.62 89 VAL A N 1
ATOM 670 C CA . VAL A 1 89 ? 12.685 0.330 -19.128 1.00 72.62 89 VAL A CA 1
ATOM 671 C C . VAL A 1 89 ? 14.004 1.081 -19.021 1.00 72.62 89 VAL A C 1
ATOM 673 O O . VAL A 1 89 ? 14.140 1.980 -18.195 1.00 72.62 89 VAL A O 1
ATOM 676 N N . ASN A 1 90 ? 14.967 0.719 -19.870 1.00 75.38 90 ASN A N 1
ATOM 677 C CA . ASN A 1 90 ? 16.269 1.391 -19.926 1.00 75.38 90 ASN A CA 1
ATOM 678 C C . ASN A 1 90 ? 16.431 2.320 -21.141 1.00 75.38 90 ASN A C 1
ATOM 680 O O . ASN A 1 90 ? 17.310 3.174 -21.131 1.00 75.38 90 ASN A O 1
ATOM 684 N N . THR A 1 91 ? 15.601 2.175 -22.181 1.00 76.62 91 THR A N 1
ATOM 685 C CA . THR A 1 91 ? 15.647 2.990 -23.407 1.00 76.62 91 THR A CA 1
ATOM 686 C C . THR A 1 91 ? 14.241 3.248 -23.954 1.00 76.62 91 THR A C 1
ATOM 688 O O . THR A 1 91 ? 13.321 2.475 -23.689 1.00 76.62 91 THR A O 1
ATOM 691 N N . SER A 1 92 ? 14.075 4.339 -24.707 1.00 77.81 92 SER A N 1
ATOM 692 C CA . SER A 1 92 ? 12.849 4.686 -25.441 1.00 77.81 92 SER A CA 1
ATOM 693 C C . SER A 1 92 ? 12.792 4.089 -26.854 1.00 77.81 92 SER A C 1
ATOM 695 O O . SER A 1 92 ? 11.781 4.236 -27.541 1.00 77.81 92 SER A O 1
ATOM 697 N N . LEU A 1 93 ? 13.867 3.429 -27.294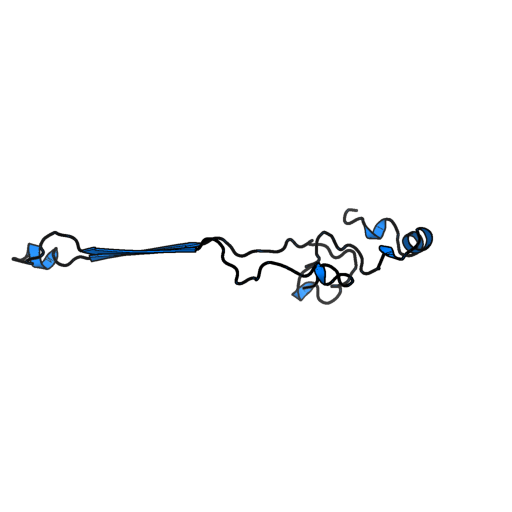 1.00 81.69 93 LEU A N 1
ATOM 698 C CA . LEU A 1 93 ? 13.955 2.787 -28.603 1.00 81.69 93 LEU A CA 1
ATOM 699 C C . LEU A 1 93 ? 13.224 1.441 -28.611 1.00 81.69 93 LEU A C 1
ATOM 701 O O . LEU A 1 93 ? 13.345 0.654 -27.671 1.00 81.69 93 LEU A O 1
ATOM 705 N N . ASP A 1 94 ? 12.530 1.143 -29.709 1.00 82.69 94 ASP A N 1
ATOM 706 C CA . ASP A 1 94 ? 11.975 -0.189 -29.952 1.00 82.69 94 ASP A CA 1
ATOM 707 C C . ASP A 1 94 ? 13.064 -1.131 -30.476 1.00 82.69 94 ASP A C 1
ATOM 709 O O . ASP A 1 94 ? 13.245 -1.331 -31.677 1.00 82.69 94 ASP A O 1
ATOM 713 N N . LEU A 1 95 ? 13.799 -1.722 -29.539 1.00 80.69 95 LEU A N 1
ATOM 714 C CA . LEU A 1 95 ? 14.883 -2.653 -29.839 1.00 80.69 95 LEU A CA 1
ATOM 715 C C . LEU A 1 95 ? 14.402 -3.939 -30.527 1.00 80.69 95 LEU A C 1
ATOM 717 O O . LEU A 1 95 ? 15.214 -4.628 -31.138 1.00 80.69 95 LEU A O 1
ATOM 721 N N . SER A 1 96 ? 13.114 -4.289 -30.427 1.00 82.31 96 SER A N 1
ATOM 722 C CA . SER A 1 96 ? 12.594 -5.553 -30.969 1.00 82.31 96 SER A CA 1
ATOM 723 C C . SER A 1 96 ? 12.568 -5.586 -32.500 1.00 82.31 96 SER A C 1
ATOM 725 O O . SER A 1 96 ? 12.600 -6.664 -33.092 1.00 82.31 96 SER A O 1
ATOM 727 N N . HIS A 1 97 ? 12.580 -4.408 -33.128 1.00 86.25 97 HIS A N 1
ATOM 728 C CA . HIS A 1 97 ? 12.600 -4.235 -34.578 1.00 86.25 97 HIS A CA 1
ATOM 729 C C . HIS A 1 97 ? 13.952 -3.733 -35.116 1.00 86.25 97 HIS A C 1
ATOM 731 O O . HIS A 1 97 ? 14.060 -3.482 -36.314 1.00 86.25 97 HIS A O 1
ATOM 737 N N . MET A 1 98 ? 14.978 -3.593 -34.267 1.00 89.38 98 MET A N 1
ATOM 738 C CA . MET A 1 98 ? 16.315 -3.141 -34.672 1.00 89.38 98 MET A CA 1
ATOM 739 C C . MET A 1 98 ? 17.258 -4.327 -34.897 1.00 89.38 98 MET A C 1
ATOM 741 O O . MET A 1 98 ? 17.273 -5.303 -34.145 1.00 89.38 98 MET A O 1
ATOM 745 N N . SER A 1 99 ? 18.100 -4.222 -35.917 1.00 91.69 99 SER A N 1
ATOM 746 C CA . SER A 1 99 ? 19.244 -5.108 -36.115 1.00 91.69 99 SER A CA 1
ATOM 747 C C . SER A 1 99 ? 20.348 -4.836 -35.086 1.00 91.69 99 SER A C 1
ATOM 749 O O . SER A 1 99 ? 20.426 -3.769 -34.477 1.00 91.69 99 SER A O 1
ATOM 751 N N . LEU A 1 100 ? 21.260 -5.797 -34.909 1.00 87.44 100 LEU A N 1
ATOM 752 C CA . LEU A 1 100 ? 22.418 -5.637 -34.019 1.00 87.44 100 LEU A CA 1
ATOM 753 C C . LEU A 1 100 ? 23.280 -4.421 -34.382 1.00 87.44 100 LEU A C 1
ATOM 755 O O . LEU A 1 100 ? 23.788 -3.750 -33.488 1.00 87.44 100 LEU A O 1
ATOM 759 N N . GLU A 1 101 ? 23.436 -4.133 -35.673 1.00 90.94 101 GLU A N 1
ATOM 760 C CA . GLU A 1 101 ? 24.210 -2.986 -36.151 1.00 90.94 101 GLU A CA 1
ATOM 761 C C . GLU A 1 101 ? 23.547 -1.666 -35.752 1.00 90.94 101 GLU A C 1
ATOM 763 O O . GLU A 1 101 ? 24.217 -0.764 -35.252 1.00 90.94 101 GLU A O 1
ATOM 768 N N . GLU A 1 102 ? 22.223 -1.583 -35.881 1.00 90.06 102 GLU A N 1
ATOM 769 C CA . GLU A 1 102 ? 21.441 -0.417 -35.467 1.00 90.06 102 GLU A CA 1
ATOM 770 C C . GLU A 1 102 ? 21.452 -0.238 -33.945 1.00 90.06 102 GLU A C 1
ATOM 772 O O . GLU A 1 102 ? 21.595 0.882 -33.461 1.00 90.06 102 GLU A O 1
ATOM 777 N N . ILE A 1 103 ? 21.380 -1.330 -33.175 1.00 86.31 103 ILE A N 1
ATOM 778 C CA . ILE A 1 103 ? 21.491 -1.289 -31.709 1.00 86.31 103 ILE A CA 1
ATOM 779 C C . ILE A 1 103 ? 22.878 -0.793 -31.288 1.00 86.31 103 ILE A C 1
ATOM 781 O O . ILE A 1 103 ? 22.987 0.043 -30.390 1.00 86.31 103 ILE A O 1
ATOM 785 N N . LEU A 1 104 ? 23.945 -1.280 -31.929 1.00 87.62 104 LEU A N 1
ATOM 786 C CA . LEU A 1 104 ? 25.314 -0.830 -31.663 1.00 87.62 104 LEU A CA 1
ATOM 787 C C . LEU A 1 104 ? 25.498 0.646 -32.033 1.00 87.62 104 LEU A C 1
ATOM 789 O O . LEU A 1 104 ? 26.078 1.394 -31.247 1.00 87.62 104 LEU A O 1
ATOM 793 N N . ALA A 1 105 ? 24.956 1.076 -33.176 1.00 87.50 105 ALA A N 1
ATOM 794 C CA . ALA A 1 105 ? 24.966 2.473 -33.602 1.00 87.50 105 ALA A CA 1
ATOM 795 C C . ALA A 1 105 ? 24.174 3.387 -32.648 1.00 87.50 105 ALA A C 1
ATOM 797 O O . ALA A 1 105 ? 24.559 4.534 -32.436 1.00 87.50 105 ALA A O 1
ATOM 798 N N . ALA A 1 106 ? 23.112 2.870 -32.024 1.00 81.75 106 ALA A N 1
ATOM 799 C CA . ALA A 1 106 ? 22.277 3.584 -31.060 1.00 81.75 106 ALA A CA 1
ATOM 800 C C . ALA A 1 106 ? 22.836 3.613 -29.621 1.00 81.75 106 ALA A C 1
ATOM 802 O O . ALA A 1 106 ? 22.172 4.121 -28.719 1.00 81.75 106 ALA A O 1
ATOM 803 N N . GLY A 1 107 ? 24.042 3.081 -29.381 1.00 78.81 107 GLY A N 1
ATOM 804 C CA . GLY A 1 107 ? 24.706 3.106 -28.069 1.00 78.81 107 GLY A CA 1
ATOM 805 C C . GLY A 1 107 ? 24.902 1.734 -27.415 1.00 78.81 107 GLY A C 1
ATOM 806 O O . GLY A 1 107 ? 25.641 1.617 -26.438 1.00 78.81 107 GLY A O 1
ATOM 807 N N . GLY A 1 108 ? 24.327 0.665 -27.972 1.00 82.06 108 GLY A N 1
ATOM 808 C CA . GLY A 1 108 ? 24.612 -0.723 -27.605 1.00 82.06 108 GLY A CA 1
ATOM 809 C C . GLY A 1 108 ? 24.567 -0.991 -26.098 1.00 82.06 108 GLY A C 1
ATOM 810 O O . GLY A 1 108 ? 23.506 -1.008 -25.482 1.00 82.06 108 GLY A O 1
ATOM 811 N N . ARG A 1 109 ? 25.740 -1.216 -25.490 1.00 76.06 109 ARG A N 1
ATOM 812 C CA . ARG A 1 109 ? 25.877 -1.560 -24.062 1.00 76.06 109 ARG A CA 1
ATOM 813 C C . ARG A 1 109 ? 25.436 -0.441 -23.114 1.00 76.06 109 ARG A C 1
ATOM 815 O O . ARG A 1 109 ? 25.008 -0.755 -22.005 1.00 76.06 109 ARG A O 1
ATOM 822 N N . SER A 1 110 ? 25.513 0.829 -23.521 1.00 76.62 110 SER A N 1
ATOM 823 C CA . SER A 1 110 ? 25.078 1.948 -22.672 1.00 76.62 110 SER A CA 1
ATOM 824 C C . SER A 1 110 ? 23.565 1.950 -22.442 1.00 76.62 110 SER A C 1
ATOM 826 O O . SER A 1 110 ? 23.114 2.425 -21.407 1.00 76.62 110 SER A O 1
ATOM 828 N N . LEU A 1 111 ? 22.791 1.329 -23.340 1.00 73.94 111 LEU A N 1
ATOM 829 C CA . LEU A 1 111 ? 21.337 1.194 -23.226 1.00 73.94 111 LEU A CA 1
ATOM 830 C C . LEU A 1 111 ? 20.897 0.214 -22.128 1.00 73.94 111 LEU A C 1
ATOM 832 O O . LEU A 1 111 ? 19.712 0.136 -21.829 1.00 73.94 111 LEU A O 1
ATOM 836 N N . PHE A 1 112 ? 21.816 -0.562 -21.541 1.00 73.31 112 PHE A N 1
ATOM 837 C CA . PHE A 1 112 ? 21.492 -1.594 -20.544 1.00 73.31 112 PHE A CA 1
ATOM 838 C C . PHE A 1 112 ? 22.307 -1.485 -19.251 1.00 73.31 112 PHE A C 1
ATOM 840 O O . PHE A 1 112 ? 22.10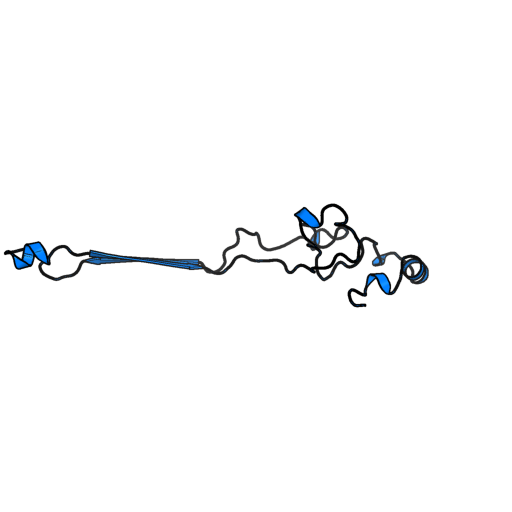7 -2.285 -18.338 1.00 73.31 112 PHE A O 1
ATOM 847 N N . SER A 1 113 ? 23.228 -0.524 -19.166 1.00 64.94 113 SER A N 1
ATOM 848 C CA . SER A 1 113 ? 24.107 -0.344 -18.012 1.00 64.94 113 SER A CA 1
ATOM 849 C C . SER A 1 113 ? 23.667 0.861 -17.195 1.00 64.94 113 SER A C 1
ATOM 851 O O . SER A 1 113 ? 23.768 1.993 -17.654 1.00 64.94 113 SER A O 1
ATOM 853 N N . THR A 1 114 ? 23.208 0.621 -15.967 1.00 58.44 114 THR A N 1
ATOM 854 C CA . THR A 1 114 ? 22.891 1.676 -14.987 1.00 58.44 114 THR A CA 1
ATOM 855 C C . THR A 1 114 ? 23.974 1.827 -13.913 1.00 58.44 114 THR A C 1
ATOM 857 O O . THR A 1 114 ? 23.789 2.575 -12.956 1.00 58.44 114 THR A O 1
ATOM 860 N N . LEU A 1 115 ? 25.082 1.089 -14.037 1.00 49.34 115 LEU A N 1
ATOM 861 C CA . LEU A 1 115 ? 26.249 1.162 -13.158 1.00 49.34 115 LEU A CA 1
ATOM 862 C C . LEU A 1 115 ? 27.455 1.689 -13.957 1.00 49.34 115 LEU A C 1
ATOM 864 O O . LEU A 1 115 ? 27.550 1.368 -15.148 1.00 49.34 115 LEU A O 1
ATOM 868 N N . PRO A 1 116 ? 28.325 2.507 -13.334 1.00 48.00 116 PRO A N 1
ATOM 869 C CA . PRO A 1 116 ? 29.580 2.944 -13.944 1.00 48.00 116 PRO A CA 1
ATOM 870 C C . PRO A 1 116 ? 30.524 1.771 -14.241 1.00 48.00 116 PRO A C 1
ATOM 872 O O . PRO A 1 116 ? 30.456 0.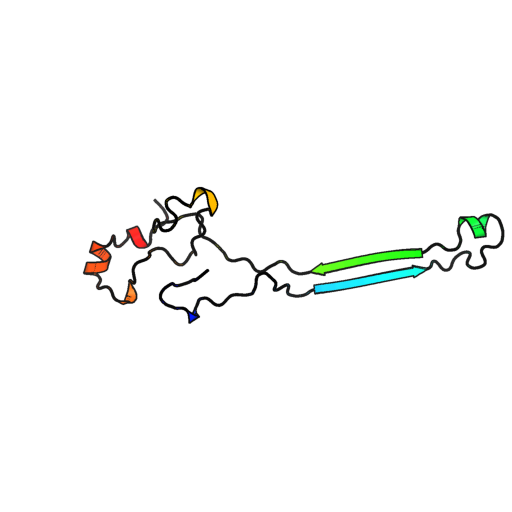747 -13.520 1.00 48.00 116 PRO A O 1
#

Foldseek 3Di:
DALAPVDPVRRDDDDQPDWPDKDKDKDKDADPPLQVLPDPCSVVPHGDMDIDIDIDIHHGDDADADQDQLACPCPPPCVPVGRRHHPVQQHPDPCVPDDPVVCVVVPNPSSPDPDD

Secondary structure (DSSP, 8-state):
--S-TT-GGG-----TT---SEEEEEEEEE--TTTT--HHHHHHHSS-EEEEEEEEEPPPP----BS--TT-TTTTTHHHH-S-B-TT---SS-GGG--HHHHHHTTGGGGT----

Radius of gyration: 29.63 Å; chains: 1; bounding box: 59×26×83 Å